Protein AF-A0AAJ2A0W3-F1 (afdb_monomer)

Secondary structure (DSSP, 8-state):
--------TTSSSSSS---GGGEE-SHHHHHHHHHHHHHHT-EEEEEETTEEEEEEEEEEETTTTEEEEPPPS-HHHHHHHTT-S-EEEEE-GGGEEEEEEE---EEEEETTEEEEEEEPPS-EEEEE--SSPPPPPPSSSPPPP-------------

Mean predicted aligned error: 11.39 Å

Foldseek 3Di:
DDDPPDPPPPPPPPPPCLDPVQKDQDLVVLLVVLVVQCVVQFWKWKDFDPGIFIWGWPAGDSPQQKTKIADGPDPVVSVRLQPGQKIWIWTQPPQKTKIFMFGHWDWDQDPNHIITMTGRGSIMGIDRPDPDDDDDADPPDGDDDDDDDPPDDDDDDD

pLDDT: mean 82.22, std 19.06, range [28.47, 97.38]

Sequence (158 aa):
MIAATLPSLDADRTATLIDECYAQRHPLQIALCLRSLLSRGDFLTVEFEGGQIVTQVLDVDSRSARFVFDLGCSDSSNAALARADALTLRSQPSGIQTEFTTGPAVKVLFDGRPAFEAPMPTLLYYVQRRQYYRVETPLVNPFVAHGRDEAAMPSTST

Nearest PDB structures (foldseek):
  5y6h-assembly1_A  TM=9.647E-01  e=2.684E-10  Escherichia coli K-12
  5y6f-assembly1_A  TM=9.163E-01  e=4.469E-10  Escherichia coli K-12
  3kyf-assembly1_A  TM=8.895E-01  e=6.909E-08  Pseudomonas putida KT2440
  2gjg-assembly1_A-2  TM=9.031E-01  e=2.542E-07  Pseudomonas putida KT2440
  5ejl-assembly1_A  TM=8.218E-01  e=1.089E-04  Klebsiella pneumoniae

Structure (mmCIF, N/CA/C/O backbone):
data_AF-A0AAJ2A0W3-F1
#
_entry.id   AF-A0AAJ2A0W3-F1
#
loop_
_atom_site.group_PDB
_atom_site.id
_atom_site.type_symbol
_atom_site.label_atom_id
_atom_site.label_alt_id
_atom_site.label_comp_id
_atom_site.label_asym_id
_atom_site.label_entity_id
_atom_site.label_seq_id
_atom_site.pdbx_PDB_ins_code
_atom_site.Cartn_x
_atom_site.Cartn_y
_atom_site.Cartn_z
_atom_site.occupancy
_atom_site.B_iso_or_equiv
_atom_site.auth_seq_id
_atom_site.auth_comp_id
_atom_site.auth_asym_id
_atom_site.auth_atom_id
_atom_site.pdbx_PDB_model_num
ATOM 1 N N . MET A 1 1 ? 40.212 26.380 5.353 1.00 34.69 1 MET A N 1
ATOM 2 C CA . MET A 1 1 ? 39.123 27.234 4.826 1.00 34.69 1 MET A CA 1
ATOM 3 C C . MET A 1 1 ? 39.205 27.128 3.312 1.00 34.69 1 MET A C 1
ATOM 5 O O . MET A 1 1 ? 40.256 27.459 2.800 1.00 34.69 1 MET A O 1
ATOM 9 N N . ILE A 1 2 ? 38.252 26.602 2.544 1.00 32.66 2 ILE A N 1
ATOM 10 C CA . ILE A 1 2 ? 36.802 26.442 2.719 1.00 32.66 2 ILE A CA 1
ATOM 11 C C . ILE A 1 2 ? 36.421 25.156 1.955 1.00 32.66 2 ILE A C 1
ATOM 13 O O . ILE A 1 2 ? 36.770 25.022 0.786 1.00 32.66 2 ILE A O 1
ATOM 17 N N . ALA A 1 3 ? 35.770 24.198 2.618 1.00 28.47 3 ALA A N 1
ATOM 18 C CA . ALA A 1 3 ? 35.223 23.009 1.968 1.00 28.47 3 ALA A CA 1
ATOM 19 C C . ALA A 1 3 ? 33.943 23.412 1.224 1.00 28.47 3 ALA A C 1
ATOM 21 O O . ALA A 1 3 ? 32.974 23.836 1.853 1.00 28.47 3 ALA A O 1
ATOM 22 N N . ALA A 1 4 ? 33.946 23.323 -0.105 1.00 29.56 4 ALA A N 1
ATOM 23 C CA . ALA A 1 4 ? 32.733 23.459 -0.898 1.00 29.56 4 ALA A CA 1
ATOM 24 C C . ALA A 1 4 ? 31.963 22.136 -0.817 1.00 29.56 4 ALA A C 1
ATOM 26 O O . ALA A 1 4 ? 32.163 21.221 -1.613 1.00 29.56 4 ALA A O 1
ATOM 27 N N . THR A 1 5 ? 31.118 22.027 0.205 1.00 32.50 5 THR A N 1
ATOM 28 C CA . THR A 1 5 ? 30.077 21.006 0.295 1.00 32.50 5 THR A CA 1
ATOM 29 C C . THR A 1 5 ? 29.122 21.216 -0.875 1.00 32.50 5 THR A C 1
ATOM 31 O O . THR A 1 5 ? 28.317 22.146 -0.868 1.00 32.50 5 THR A O 1
ATOM 34 N N . LEU A 1 6 ? 29.234 20.375 -1.903 1.00 34.91 6 LEU A N 1
ATOM 35 C CA . LEU A 1 6 ? 28.192 20.227 -2.913 1.00 34.91 6 LEU A CA 1
ATOM 36 C C . LEU A 1 6 ? 26.913 19.772 -2.191 1.00 34.91 6 LEU A C 1
ATOM 38 O O . LEU A 1 6 ? 26.956 18.745 -1.508 1.00 34.91 6 LEU A O 1
ATOM 42 N N . PRO A 1 7 ? 25.787 20.496 -2.290 1.00 30.17 7 PRO A N 1
ATOM 43 C CA . PRO A 1 7 ? 24.526 19.980 -1.790 1.00 30.17 7 PRO A CA 1
ATOM 44 C C . PRO A 1 7 ? 24.138 18.775 -2.654 1.00 30.17 7 PRO A C 1
ATOM 46 O O . PRO A 1 7 ? 23.988 18.885 -3.870 1.00 30.17 7 PRO A O 1
ATOM 49 N N . SER A 1 8 ? 24.024 17.611 -2.018 1.00 38.12 8 SER A N 1
ATOM 50 C CA . SER A 1 8 ? 23.497 16.379 -2.601 1.00 38.12 8 SER A CA 1
ATOM 51 C C . SER A 1 8 ? 22.107 16.643 -3.194 1.00 38.12 8 SER A C 1
ATOM 53 O O . SER A 1 8 ? 21.145 16.846 -2.454 1.00 38.12 8 SER A O 1
ATOM 55 N N . LEU A 1 9 ? 22.014 16.671 -4.524 1.00 43.38 9 LEU A N 1
ATOM 56 C CA . LEU A 1 9 ? 20.856 17.155 -5.281 1.00 43.38 9 LEU A CA 1
ATOM 57 C C . LEU A 1 9 ? 19.739 16.109 -5.492 1.00 43.38 9 LEU A C 1
ATOM 59 O O . LEU A 1 9 ? 18.859 16.336 -6.319 1.00 43.38 9 LEU A O 1
ATOM 63 N N . ASP A 1 10 ? 19.748 14.983 -4.770 1.00 38.97 10 ASP A N 1
ATOM 64 C CA . ASP A 1 10 ? 18.934 13.813 -5.150 1.00 38.97 10 ASP A CA 1
ATOM 65 C C . ASP A 1 10 ? 17.950 13.300 -4.087 1.00 38.97 10 ASP A C 1
ATOM 67 O O . ASP A 1 10 ? 17.207 12.361 -4.358 1.00 38.97 10 ASP A O 1
ATOM 71 N N . ALA A 1 11 ? 17.866 13.918 -2.905 1.00 40.62 11 ALA A N 1
ATOM 72 C CA . ALA A 1 11 ? 16.939 13.463 -1.858 1.00 40.62 11 ALA A CA 1
ATOM 73 C C . ALA A 1 11 ? 15.652 14.303 -1.727 1.00 40.62 11 ALA A C 1
ATOM 75 O O . ALA A 1 11 ? 14.688 13.838 -1.129 1.00 40.62 11 ALA A O 1
ATOM 76 N N . ASP A 1 12 ? 15.613 15.513 -2.299 1.00 33.97 12 ASP A N 1
ATOM 77 C CA . ASP A 1 12 ? 14.590 16.527 -1.970 1.00 33.97 12 ASP A CA 1
ATOM 78 C C . ASP A 1 12 ? 13.610 16.848 -3.123 1.00 33.97 12 ASP A C 1
ATOM 80 O O . ASP A 1 12 ? 12.780 17.747 -3.033 1.00 33.97 12 ASP A O 1
ATOM 84 N N . ARG A 1 13 ? 13.680 16.124 -4.253 1.00 37.66 13 ARG A N 1
ATOM 85 C CA . ARG A 1 13 ? 12.843 16.394 -5.448 1.00 37.66 13 ARG A CA 1
ATOM 86 C C . ARG A 1 13 ? 11.621 15.492 -5.616 1.00 37.66 13 ARG A C 1
ATOM 88 O O . ARG A 1 13 ? 10.825 15.718 -6.525 1.00 37.66 13 ARG A O 1
ATOM 95 N N . THR A 1 14 ? 11.447 14.472 -4.784 1.00 40.47 14 THR A N 1
ATOM 96 C CA . THR A 1 14 ? 10.448 13.415 -5.021 1.00 40.47 14 THR A CA 1
ATOM 97 C C . THR A 1 14 ? 9.028 13.738 -4.551 1.00 40.47 14 THR A C 1
ATOM 99 O O . THR A 1 14 ? 8.123 12.991 -4.908 1.00 40.47 14 THR A O 1
ATOM 102 N N . ALA A 1 15 ? 8.798 14.830 -3.813 1.00 43.56 15 ALA A N 1
ATOM 103 C CA . ALA A 1 15 ? 7.547 15.003 -3.064 1.00 43.56 15 ALA A CA 1
ATOM 104 C C . ALA A 1 15 ? 6.544 16.065 -3.569 1.00 43.56 15 ALA A C 1
ATOM 106 O O . ALA A 1 15 ? 5.427 16.073 -3.063 1.00 43.56 15 ALA A O 1
ATOM 107 N N . THR A 1 16 ? 6.846 16.940 -4.543 1.00 43.72 16 THR A N 1
ATOM 108 C CA . THR A 1 16 ? 5.993 18.154 -4.700 1.00 43.72 16 THR A CA 1
ATOM 109 C C . THR A 1 16 ? 5.606 18.575 -6.118 1.00 43.72 16 THR A C 1
ATOM 111 O O . THR A 1 16 ? 5.217 19.719 -6.314 1.00 43.72 16 THR A O 1
ATOM 114 N N . LEU A 1 17 ? 5.638 17.690 -7.119 1.00 49.22 17 LEU A N 1
ATOM 115 C CA . LEU A 1 17 ? 5.002 17.964 -8.426 1.00 49.22 17 LEU A CA 1
ATOM 116 C C . LEU A 1 17 ? 4.303 16.715 -8.976 1.00 49.22 17 LEU A C 1
ATOM 118 O O . LEU A 1 17 ? 4.494 16.327 -10.129 1.00 49.22 17 LEU A O 1
ATOM 122 N N . ILE A 1 18 ? 3.511 16.046 -8.139 1.00 58.47 18 ILE A N 1
ATOM 123 C CA . ILE A 1 18 ? 2.504 15.120 -8.658 1.00 58.47 18 ILE A CA 1
ATOM 124 C C . ILE A 1 18 ? 1.379 15.994 -9.216 1.00 58.47 18 ILE A C 1
ATOM 126 O O . ILE A 1 18 ? 0.585 16.552 -8.464 1.00 58.47 18 ILE A O 1
ATOM 130 N N . ASP A 1 19 ? 1.404 16.196 -10.533 1.00 68.38 19 ASP A N 1
ATOM 131 C CA . ASP A 1 19 ? 0.420 16.984 -11.281 1.00 68.38 19 ASP A CA 1
ATOM 132 C C . ASP A 1 19 ? -1.011 16.553 -10.904 1.00 68.38 19 ASP A C 1
ATOM 134 O O . ASP A 1 19 ? -1.293 15.355 -10.776 1.00 68.38 19 ASP A O 1
ATOM 138 N N . GLU A 1 20 ? -1.919 17.519 -10.726 1.00 76.44 20 GLU A N 1
ATOM 139 C CA . GLU A 1 20 ? -3.329 17.259 -10.410 1.00 76.44 20 GLU A CA 1
ATOM 140 C C . GLU A 1 20 ? -3.998 16.324 -11.427 1.00 76.44 20 GLU A C 1
ATOM 142 O O . GLU A 1 20 ? -4.927 15.601 -11.071 1.00 76.44 20 GLU A O 1
ATOM 147 N N . CYS A 1 21 ? -3.494 16.259 -12.662 1.00 81.44 21 CYS A N 1
ATOM 148 C CA . CYS A 1 21 ? -3.981 15.342 -13.691 1.00 81.44 21 CYS A CA 1
ATOM 149 C C . CYS A 1 21 ? -3.856 13.854 -13.306 1.00 81.44 21 CYS A C 1
ATOM 151 O O . CYS A 1 21 ? -4.537 13.012 -13.892 1.00 81.44 21 CYS A O 1
ATOM 153 N N . TYR A 1 22 ? -3.014 13.510 -12.325 1.00 84.31 22 TYR A N 1
ATOM 154 C CA . TYR A 1 22 ? -2.831 12.134 -11.846 1.00 84.31 22 TYR A CA 1
ATOM 155 C C . TYR A 1 22 ? -3.611 11.816 -10.561 1.00 84.31 22 TYR A C 1
ATOM 157 O O . TYR A 1 22 ? -3.558 10.680 -10.077 1.00 84.31 22 TYR A O 1
ATOM 165 N N . ALA A 1 23 ? -4.340 12.793 -10.013 1.00 90.12 23 ALA A N 1
ATOM 166 C CA . ALA A 1 23 ? -5.127 12.651 -8.796 1.00 90.12 23 ALA A CA 1
ATOM 167 C C . ALA A 1 23 ? -6.417 11.849 -9.039 1.00 90.12 23 ALA A C 1
ATOM 169 O O . ALA A 1 23 ? -7.331 12.279 -9.739 1.00 90.12 23 ALA A O 1
ATOM 170 N N . GLN A 1 24 ? -6.532 10.703 -8.380 1.00 91.94 24 GLN A N 1
ATOM 171 C CA . GLN A 1 24 ? -7.732 9.876 -8.338 1.00 91.94 24 GLN A CA 1
ATOM 172 C C . GLN A 1 24 ? -8.532 10.205 -7.080 1.00 91.94 24 GLN A C 1
ATOM 174 O O . GLN A 1 24 ? -8.080 9.968 -5.962 1.00 91.94 24 GLN A O 1
ATOM 179 N N . ARG A 1 25 ? -9.733 10.758 -7.274 1.00 93.00 25 ARG A N 1
ATOM 180 C CA . ARG A 1 25 ? -10.665 11.137 -6.191 1.00 93.00 25 ARG A CA 1
ATOM 181 C C . ARG A 1 25 ? -11.944 10.304 -6.180 1.00 93.00 25 ARG A C 1
ATOM 183 O O . ARG A 1 25 ? -12.685 10.307 -5.203 1.00 93.00 25 ARG A O 1
ATOM 190 N N . HIS A 1 26 ? -12.229 9.601 -7.276 1.00 93.25 26 HIS A N 1
ATOM 191 C CA . HIS A 1 26 ? -13.428 8.782 -7.386 1.00 93.25 26 HIS A CA 1
ATOM 192 C C . HIS A 1 26 ? -13.206 7.426 -6.688 1.00 93.25 26 HIS A C 1
ATOM 194 O O . HIS A 1 26 ? -12.272 6.717 -7.072 1.00 93.25 26 HIS A O 1
ATOM 200 N N . PRO A 1 27 ? -14.062 7.000 -5.737 1.00 91.56 27 PRO A N 1
ATOM 201 C CA . PRO A 1 27 ? -13.843 5.780 -4.951 1.00 91.56 27 PRO A CA 1
ATOM 202 C C . PRO A 1 27 ? -13.644 4.517 -5.795 1.00 91.56 27 PRO A C 1
ATOM 204 O O . PRO A 1 27 ? -12.749 3.723 -5.525 1.00 91.56 27 PRO A O 1
ATOM 207 N N . LEU A 1 28 ? -14.423 4.358 -6.874 1.00 92.31 28 LEU A N 1
ATOM 208 C CA . LEU A 1 28 ? -14.257 3.222 -7.793 1.00 92.31 28 LEU A CA 1
ATOM 209 C C . LEU A 1 28 ? -12.884 3.219 -8.480 1.00 92.31 28 LEU A C 1
ATOM 211 O O . LEU A 1 28 ? -12.284 2.163 -8.644 1.00 92.31 28 LEU A O 1
ATOM 215 N N . GLN A 1 29 ? -12.371 4.392 -8.850 1.00 92.56 29 GLN A N 1
ATOM 216 C CA . GLN A 1 29 ? -11.078 4.518 -9.517 1.00 92.56 29 GLN A CA 1
ATOM 217 C C . GLN A 1 29 ? -9.928 4.253 -8.540 1.00 92.56 29 GLN A C 1
ATOM 219 O O . GLN A 1 29 ? -8.981 3.549 -8.877 1.00 92.56 29 GLN A O 1
ATOM 224 N N . ILE A 1 30 ? -10.055 4.734 -7.301 1.00 94.75 30 ILE A N 1
ATOM 225 C CA . ILE A 1 30 ? -9.132 4.421 -6.204 1.00 94.75 30 ILE A CA 1
ATOM 226 C C . ILE A 1 30 ? -9.103 2.909 -5.950 1.00 94.75 30 ILE A C 1
ATOM 228 O O . ILE A 1 30 ? -8.028 2.312 -5.911 1.00 94.75 30 ILE A O 1
ATOM 232 N N . ALA A 1 31 ? -10.271 2.266 -5.858 1.00 94.69 31 ALA A N 1
ATOM 233 C CA . ALA A 1 31 ? -10.365 0.822 -5.678 1.00 94.69 31 ALA A CA 1
ATOM 234 C C . ALA A 1 31 ? -9.715 0.049 -6.840 1.00 94.69 31 ALA A C 1
ATOM 236 O O . ALA A 1 31 ? -9.029 -0.942 -6.599 1.00 94.69 31 ALA A O 1
ATOM 237 N N . LEU A 1 32 ? -9.868 0.508 -8.088 1.00 93.81 32 LEU A N 1
ATOM 238 C CA . LEU A 1 32 ? -9.191 -0.078 -9.252 1.00 93.81 32 LEU A CA 1
ATOM 239 C C . LEU A 1 32 ? -7.663 0.060 -9.170 1.00 93.81 32 LEU A C 1
ATOM 241 O O . LEU A 1 32 ? -6.949 -0.908 -9.446 1.00 93.81 32 LEU A O 1
ATOM 245 N N . CYS A 1 33 ? -7.147 1.219 -8.753 1.00 93.00 33 CYS A N 1
ATOM 246 C CA . CYS A 1 33 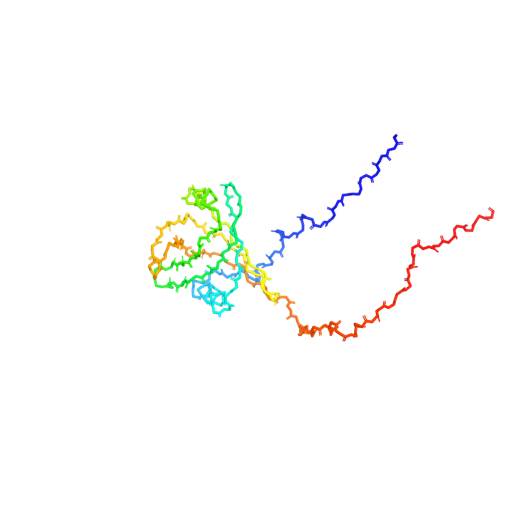? -5.712 1.425 -8.538 1.00 93.00 33 CYS A CA 1
ATOM 247 C C . CYS A 1 33 ? -5.161 0.486 -7.453 1.00 93.00 33 CYS A C 1
ATOM 249 O O . CYS A 1 33 ? -4.156 -0.187 -7.686 1.00 93.00 33 CYS A O 1
ATOM 251 N N . LEU A 1 34 ? -5.842 0.372 -6.307 1.00 94.06 34 LEU A N 1
ATOM 252 C CA . LEU A 1 34 ? -5.443 -0.532 -5.221 1.00 94.06 34 LEU A CA 1
ATOM 253 C C . LEU A 1 34 ? -5.516 -2.006 -5.640 1.00 94.06 34 LEU A C 1
ATOM 255 O O . LEU A 1 34 ? -4.587 -2.770 -5.390 1.00 94.06 34 LEU A O 1
ATOM 259 N N . ARG A 1 35 ? -6.575 -2.407 -6.354 1.00 94.12 35 ARG A N 1
ATOM 260 C CA . ARG A 1 35 ? -6.693 -3.760 -6.922 1.00 94.12 35 ARG A CA 1
ATOM 261 C C . ARG A 1 35 ? -5.590 -4.070 -7.921 1.00 94.12 35 ARG A C 1
ATOM 263 O O . ARG A 1 35 ? -5.154 -5.211 -8.014 1.00 94.12 35 ARG A O 1
ATOM 270 N N . SER A 1 36 ? -5.122 -3.065 -8.652 1.00 92.19 36 SER A N 1
ATOM 271 C CA . SER A 1 36 ? -4.002 -3.232 -9.570 1.00 92.19 36 SER A CA 1
ATOM 272 C C . SER A 1 36 ? -2.708 -3.561 -8.817 1.00 92.19 36 SER A C 1
ATOM 274 O O . SER A 1 36 ? -1.980 -4.445 -9.261 1.00 92.19 36 SER A O 1
ATOM 276 N N . LEU A 1 37 ? -2.454 -2.917 -7.668 1.00 92.31 37 LEU A N 1
ATOM 277 C CA . LEU A 1 37 ? -1.326 -3.251 -6.783 1.00 92.31 37 LEU A CA 1
ATOM 278 C C . LEU A 1 37 ? -1.438 -4.686 -6.250 1.00 92.31 37 LEU A C 1
ATOM 280 O O . LEU A 1 37 ? -0.477 -5.446 -6.346 1.00 92.31 37 LEU A O 1
ATOM 284 N N . LEU A 1 38 ? -2.630 -5.069 -5.776 1.00 94.06 38 LEU A N 1
ATOM 285 C CA . LEU A 1 38 ? -2.932 -6.430 -5.318 1.00 94.06 38 LEU A CA 1
ATOM 286 C C . LEU A 1 38 ? -2.663 -7.470 -6.417 1.00 94.06 38 LEU A C 1
ATOM 288 O O . LEU A 1 38 ? -1.927 -8.426 -6.207 1.00 94.06 38 LEU A O 1
ATOM 292 N N . SER A 1 39 ? -3.219 -7.265 -7.614 1.00 92.62 39 SER A N 1
ATOM 293 C CA . SER A 1 39 ? -3.126 -8.230 -8.720 1.00 92.62 39 SER A CA 1
ATOM 294 C C . SER A 1 39 ? -1.698 -8.473 -9.214 1.00 92.62 39 SER A C 1
ATOM 296 O O . SER A 1 39 ? -1.402 -9.551 -9.724 1.00 92.62 39 SER A O 1
ATOM 298 N N . ARG A 1 40 ? -0.817 -7.476 -9.075 1.00 89.44 40 ARG A N 1
ATOM 299 C CA . ARG A 1 40 ? 0.593 -7.577 -9.464 1.00 89.44 40 ARG A CA 1
ATOM 300 C C . ARG A 1 40 ? 1.495 -8.057 -8.327 1.00 89.44 40 ARG A C 1
ATOM 302 O O . ARG A 1 40 ? 2.639 -8.408 -8.598 1.00 89.44 40 ARG A O 1
ATOM 309 N N . GLY A 1 41 ? 0.998 -8.086 -7.087 1.00 90.19 41 GLY A N 1
ATOM 310 C CA . GLY A 1 41 ? 1.819 -8.357 -5.905 1.00 90.19 41 GLY A CA 1
ATOM 311 C C . GLY A 1 41 ? 2.866 -7.267 -5.673 1.00 90.19 41 GLY A C 1
ATOM 312 O O . GLY A 1 41 ? 4.000 -7.557 -5.295 1.00 90.19 41 GLY A O 1
ATOM 313 N N . ASP A 1 42 ? 2.512 -6.014 -5.966 1.00 91.81 42 ASP A N 1
ATOM 314 C CA . ASP A 1 42 ? 3.444 -4.897 -5.875 1.00 91.81 42 ASP A CA 1
ATOM 315 C C . ASP A 1 42 ? 3.775 -4.570 -4.413 1.00 91.81 42 ASP A C 1
ATOM 317 O O . ASP A 1 42 ? 2.886 -4.443 -3.565 1.00 91.81 42 ASP A O 1
ATOM 321 N N . PHE A 1 43 ? 5.060 -4.356 -4.127 1.00 92.81 43 PHE A N 1
ATOM 322 C CA . PHE A 1 43 ? 5.487 -3.870 -2.819 1.00 92.81 43 PHE A CA 1
ATOM 323 C C . PHE A 1 43 ? 5.085 -2.406 -2.600 1.00 92.81 43 PHE A C 1
ATOM 325 O O . PHE A 1 43 ? 5.164 -1.556 -3.494 1.00 92.81 43 PHE A O 1
ATOM 332 N N . LEU A 1 44 ? 4.691 -2.119 -1.368 1.00 93.62 44 LEU A N 1
ATOM 333 C CA . LEU A 1 44 ? 4.331 -0.813 -0.840 1.00 93.62 44 LEU A CA 1
ATOM 334 C C . LEU A 1 44 ? 5.251 -0.479 0.326 1.00 93.62 44 LEU A C 1
ATOM 336 O O . LEU A 1 44 ? 5.457 -1.306 1.209 1.00 93.62 44 LEU A O 1
ATOM 340 N N . THR A 1 45 ? 5.743 0.749 0.366 1.00 95.50 45 THR A N 1
ATOM 341 C CA . THR A 1 45 ? 6.340 1.331 1.565 1.00 95.50 45 THR A CA 1
ATOM 342 C C . THR A 1 45 ? 5.256 2.089 2.315 1.00 95.50 45 THR A C 1
ATOM 344 O O . THR A 1 45 ? 4.606 2.955 1.732 1.00 95.5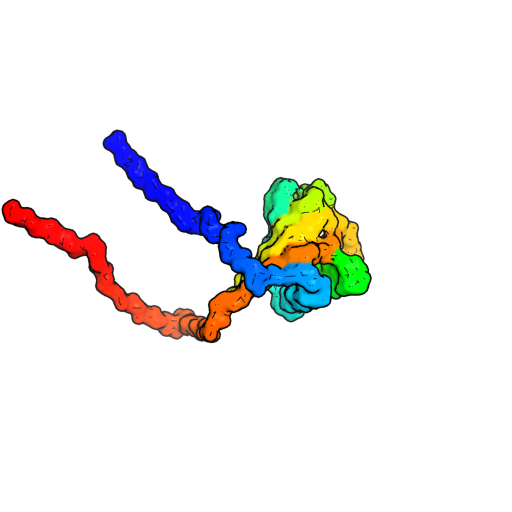0 45 THR A O 1
ATOM 347 N N . VAL A 1 46 ? 5.060 1.772 3.594 1.00 95.88 46 VAL A N 1
ATOM 348 C CA . VAL A 1 46 ? 4.194 2.530 4.506 1.00 95.88 46 VAL A CA 1
ATOM 349 C C . VAL A 1 46 ? 5.079 3.355 5.423 1.00 95.88 46 VAL A C 1
ATOM 351 O O . VAL A 1 46 ? 5.866 2.793 6.180 1.00 95.88 46 VAL A O 1
ATOM 354 N N . GLU A 1 47 ? 4.935 4.669 5.359 1.00 95.69 47 GLU A N 1
ATOM 355 C CA . GLU A 1 47 ? 5.588 5.658 6.212 1.00 95.69 47 GLU A CA 1
ATOM 356 C C . GLU A 1 47 ? 4.602 6.123 7.289 1.00 95.69 47 GLU A C 1
ATOM 358 O O . GLU A 1 47 ? 3.440 6.424 7.000 1.00 95.69 47 GLU A O 1
ATOM 363 N N . PHE A 1 48 ? 5.060 6.177 8.536 1.00 94.12 48 PHE A N 1
ATOM 364 C CA . PHE A 1 48 ? 4.259 6.574 9.691 1.00 94.12 48 PHE A CA 1
ATOM 365 C C . PHE A 1 48 ? 5.134 7.230 10.764 1.00 94.12 48 PHE A C 1
ATOM 367 O O . PHE A 1 48 ? 6.367 7.216 10.691 1.00 94.12 48 PHE A O 1
ATOM 374 N N . GLU A 1 49 ? 4.506 7.802 11.792 1.00 86.19 49 GLU A N 1
ATOM 375 C CA . GLU A 1 49 ? 5.233 8.387 12.918 1.00 86.19 49 GLU A CA 1
ATOM 376 C C . GLU A 1 49 ? 5.978 7.288 13.699 1.00 86.19 49 GLU A C 1
ATOM 378 O O . GLU A 1 49 ? 5.392 6.510 14.450 1.00 86.19 49 GLU A O 1
ATOM 383 N N . GLY A 1 50 ? 7.289 7.182 13.472 1.00 83.88 50 GLY A N 1
ATOM 384 C CA . GLY A 1 50 ? 8.142 6.155 14.079 1.00 83.88 50 GLY A CA 1
ATOM 385 C C . GLY A 1 50 ? 8.885 5.258 13.089 1.00 83.88 50 GLY A C 1
ATOM 386 O O . GLY A 1 50 ? 9.671 4.419 13.529 1.00 83.88 50 GLY A O 1
ATOM 387 N N . GLY A 1 51 ? 8.690 5.432 11.778 1.00 90.94 51 GLY A N 1
ATOM 388 C CA . GLY A 1 51 ? 9.524 4.796 10.758 1.00 90.94 51 GLY A CA 1
ATOM 389 C C . GLY A 1 51 ? 8.765 4.422 9.491 1.00 90.94 51 GLY A C 1
ATOM 390 O O . GLY A 1 51 ? 7.755 5.024 9.140 1.00 90.94 51 GLY A O 1
ATOM 391 N N . GLN A 1 52 ? 9.279 3.408 8.799 1.00 94.50 52 GLN A N 1
ATOM 392 C CA . GLN A 1 52 ? 8.655 2.862 7.602 1.00 94.50 52 GLN A CA 1
ATOM 393 C C . GLN A 1 52 ? 8.743 1.336 7.582 1.00 94.50 52 GLN A C 1
ATOM 395 O O . GLN A 1 52 ? 9.681 0.754 8.135 1.00 94.50 52 GLN A O 1
ATOM 400 N N . ILE A 1 53 ? 7.791 0.693 6.915 1.00 95.00 53 ILE A N 1
ATOM 401 C CA . ILE A 1 53 ? 7.820 -0.744 6.618 1.00 95.00 53 ILE A CA 1
ATOM 402 C C . ILE A 1 53 ? 7.570 -0.985 5.133 1.00 95.00 53 ILE A C 1
ATOM 404 O O . ILE A 1 53 ? 6.956 -0.159 4.464 1.00 95.00 53 ILE A O 1
ATOM 408 N N . VAL A 1 54 ? 8.010 -2.138 4.636 1.00 94.38 54 VAL A N 1
ATOM 409 C CA . VAL A 1 54 ? 7.635 -2.641 3.311 1.00 94.38 54 VAL A CA 1
ATOM 410 C C . VAL A 1 54 ? 6.581 -3.732 3.490 1.00 94.38 54 VAL A C 1
ATOM 412 O O . VAL A 1 54 ? 6.731 -4.586 4.360 1.00 94.38 54 VAL A O 1
ATOM 415 N N . THR A 1 55 ? 5.520 -3.680 2.693 1.00 94.62 55 THR A N 1
ATOM 416 C CA . THR A 1 55 ? 4.348 -4.565 2.752 1.00 94.62 55 THR A CA 1
ATOM 417 C C . THR A 1 55 ? 3.749 -4.774 1.352 1.00 94.62 55 THR A C 1
ATOM 419 O O . THR A 1 55 ? 4.281 -4.268 0.364 1.00 94.62 55 THR A O 1
ATOM 422 N N . GLN A 1 56 ? 2.648 -5.517 1.250 1.00 95.25 56 GLN A N 1
ATOM 423 C CA . GLN A 1 56 ? 1.844 -5.712 0.043 1.00 95.25 56 GLN A CA 1
ATOM 424 C C . GLN A 1 56 ? 0.351 -5.594 0.375 1.00 95.25 56 GLN A C 1
ATOM 426 O O . GLN A 1 56 ? -0.066 -5.886 1.497 1.00 9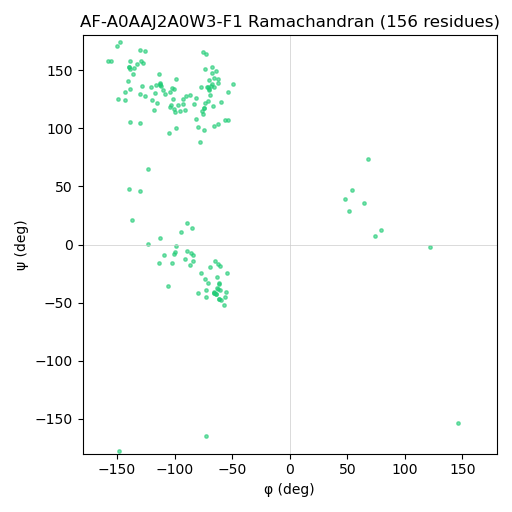5.25 56 GLN A O 1
ATOM 431 N N . VAL A 1 57 ? -0.462 -5.182 -0.605 1.00 95.94 57 VAL A N 1
ATOM 432 C CA . VAL A 1 57 ? -1.929 -5.259 -0.483 1.00 95.94 57 VAL A CA 1
ATOM 433 C C . VAL A 1 57 ? -2.340 -6.726 -0.527 1.00 95.94 57 VAL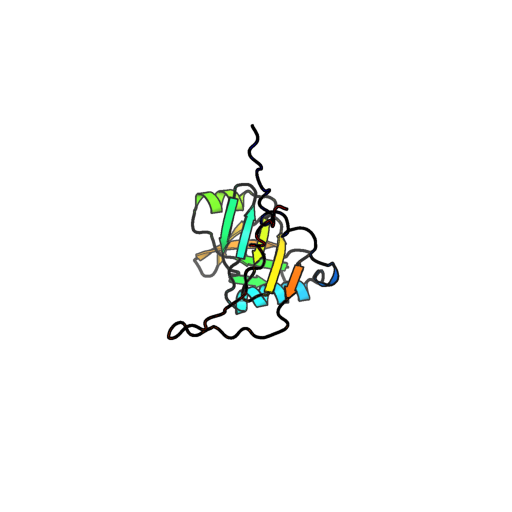 A C 1
ATOM 435 O O . VAL A 1 57 ? -1.890 -7.455 -1.407 1.00 95.94 57 VAL A O 1
ATOM 438 N N . LEU A 1 58 ? -3.211 -7.130 0.392 1.00 96.31 58 LEU A N 1
ATOM 439 C CA . LEU A 1 58 ? -3.762 -8.481 0.489 1.00 96.31 58 LEU A CA 1
ATOM 440 C C . LEU A 1 58 ? -5.216 -8.547 0.010 1.00 96.31 58 LEU A C 1
ATOM 442 O O . LEU A 1 58 ? -5.600 -9.525 -0.623 1.00 96.31 58 LEU A O 1
ATOM 446 N N . ASP A 1 59 ? -6.008 -7.502 0.264 1.00 96.62 59 ASP A N 1
ATOM 447 C CA . ASP A 1 59 ? -7.395 -7.424 -0.202 1.00 96.62 59 ASP A CA 1
ATOM 448 C C . ASP A 1 59 ? -7.890 -5.978 -0.332 1.00 96.62 59 ASP A C 1
ATOM 450 O O . ASP A 1 59 ? -7.352 -5.051 0.279 1.00 96.62 59 ASP A O 1
ATOM 454 N N . VAL A 1 60 ? -8.923 -5.778 -1.152 1.00 96.50 60 VAL A N 1
ATOM 455 C CA . VAL A 1 60 ? -9.540 -4.477 -1.422 1.00 96.50 60 VAL A CA 1
ATOM 456 C C . VAL A 1 60 ? -11.063 -4.617 -1.474 1.00 96.50 60 VAL A C 1
ATOM 458 O O . VAL A 1 60 ? -11.628 -5.044 -2.492 1.00 96.50 60 VAL A O 1
ATOM 461 N N . ASP A 1 61 ? -11.736 -4.150 -0.420 1.00 94.31 61 ASP A N 1
ATOM 462 C CA . ASP A 1 61 ? -13.195 -4.117 -0.320 1.00 94.31 61 ASP A CA 1
ATOM 463 C C . ASP A 1 61 ? -13.744 -2.724 -0.667 1.00 94.31 61 ASP A C 1
ATOM 465 O O . ASP A 1 61 ? -13.789 -1.789 0.138 1.00 94.31 61 ASP A O 1
ATOM 469 N N . SER A 1 62 ? -14.226 -2.591 -1.904 1.00 90.75 62 SER A N 1
ATOM 470 C CA . SER A 1 62 ? -14.860 -1.366 -2.394 1.00 90.75 62 SER A CA 1
ATOM 471 C C . SER A 1 62 ? -16.223 -1.072 -1.760 1.00 90.75 62 SER A C 1
ATOM 473 O O . SER A 1 62 ? -16.690 0.059 -1.856 1.00 90.75 62 SER A O 1
ATOM 475 N N . ARG A 1 63 ? -16.893 -2.063 -1.155 1.00 91.25 63 ARG A N 1
ATOM 476 C CA . ARG A 1 63 ? -18.214 -1.883 -0.535 1.00 91.25 63 ARG A CA 1
ATOM 477 C C . ARG A 1 63 ? -18.091 -1.241 0.842 1.00 91.25 63 ARG A C 1
ATOM 479 O O . ARG A 1 63 ? -18.892 -0.367 1.164 1.00 91.25 63 ARG A O 1
ATOM 486 N N . SER A 1 64 ? -17.108 -1.663 1.635 1.00 92.88 64 SER A N 1
ATOM 487 C CA . SER A 1 64 ? -16.805 -1.063 2.941 1.00 92.88 64 SER A CA 1
ATOM 488 C C . SER A 1 64 ? -15.811 0.103 2.863 1.00 92.88 64 SER A C 1
ATOM 490 O O . SER A 1 64 ? -15.590 0.775 3.869 1.00 92.88 64 SER A O 1
ATOM 492 N N . ALA A 1 65 ? -15.250 0.371 1.675 1.00 93.38 65 ALA A N 1
ATOM 493 C CA . ALA A 1 65 ? -14.186 1.348 1.450 1.00 93.38 65 ALA A CA 1
ATOM 494 C C . ALA A 1 65 ? -12.978 1.091 2.367 1.00 93.38 65 ALA A C 1
ATOM 496 O O . ALA A 1 65 ? -12.449 2.005 3.003 1.00 93.38 65 ALA A O 1
ATOM 497 N N . ARG A 1 66 ? -12.553 -0.174 2.438 1.00 95.94 66 ARG A N 1
ATOM 498 C CA . ARG A 1 66 ? -11.417 -0.653 3.234 1.00 95.94 66 ARG A CA 1
ATOM 499 C C . ARG A 1 66 ? -10.456 -1.445 2.358 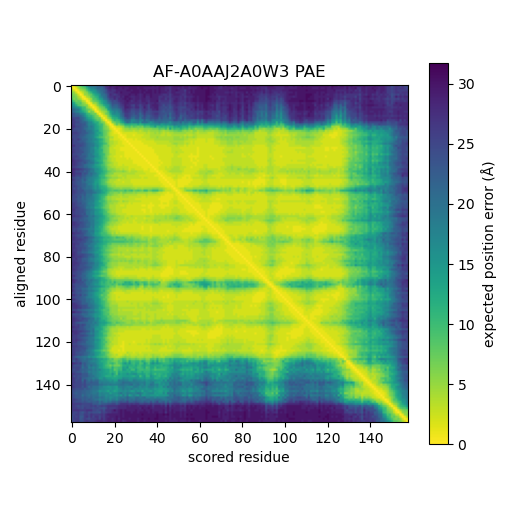1.00 95.94 66 ARG A C 1
ATOM 501 O O . ARG A 1 66 ? -10.828 -1.974 1.310 1.00 95.94 66 ARG A O 1
ATOM 508 N N . PHE A 1 67 ? -9.207 -1.521 2.785 1.00 96.88 67 PHE A N 1
ATOM 509 C CA . PHE A 1 67 ? -8.224 -2.413 2.187 1.00 96.88 67 PHE A CA 1
ATOM 510 C C . PHE A 1 67 ? -7.365 -3.048 3.276 1.00 96.88 67 PHE A C 1
ATOM 512 O O . PHE A 1 67 ? -7.180 -2.471 4.351 1.00 96.88 67 PHE A O 1
ATOM 519 N N . VAL A 1 68 ? -6.851 -4.235 2.974 1.00 97.31 68 VAL A N 1
ATOM 520 C CA . VAL A 1 68 ? -6.019 -5.035 3.870 1.00 97.31 68 VAL A CA 1
ATOM 521 C C . VAL A 1 68 ? -4.608 -5.115 3.299 1.00 97.31 68 VAL A C 1
ATOM 523 O O . VAL A 1 68 ? -4.438 -5.287 2.091 1.00 97.31 68 VAL A O 1
ATOM 526 N N . PHE A 1 69 ? -3.593 -4.994 4.148 1.00 96.81 69 PHE A N 1
ATOM 527 C CA . PHE A 1 69 ? -2.183 -5.124 3.786 1.00 96.81 69 PHE A CA 1
ATOM 528 C C . PHE A 1 69 ? -1.403 -5.914 4.843 1.00 96.81 69 PHE A C 1
ATOM 530 O O . PHE A 1 69 ? -1.833 -6.041 5.990 1.00 96.81 69 PHE A O 1
ATOM 537 N N . ASP A 1 70 ? -0.269 -6.480 4.443 1.00 95.56 70 ASP A N 1
ATOM 538 C CA . ASP A 1 70 ? 0.535 -7.375 5.282 1.00 95.56 70 ASP A CA 1
ATOM 539 C C . ASP A 1 70 ? 1.294 -6.636 6.408 1.00 95.56 70 ASP A C 1
ATOM 541 O O . ASP A 1 70 ? 1.474 -5.412 6.382 1.00 95.56 70 ASP A O 1
ATOM 545 N N . LEU A 1 71 ? 1.772 -7.380 7.406 1.00 93.81 71 LEU A N 1
ATOM 546 C CA . LEU A 1 71 ? 2.659 -6.855 8.444 1.00 93.81 71 LEU A CA 1
ATOM 547 C C . LEU A 1 71 ? 4.069 -6.617 7.895 1.00 93.81 71 LEU A C 1
ATOM 549 O O . LEU A 1 71 ? 4.556 -7.316 7.011 1.00 93.81 71 LEU A O 1
ATOM 553 N N . GLY A 1 72 ? 4.768 -5.650 8.488 1.00 90.94 72 GLY A N 1
ATOM 554 C CA . GLY A 1 72 ? 6.199 -5.488 8.271 1.00 90.94 72 GLY A CA 1
ATOM 555 C C . GLY A 1 72 ? 7.010 -6.542 9.027 1.00 90.94 72 GLY A C 1
ATOM 556 O O . GLY A 1 72 ? 6.531 -7.171 9.972 1.00 90.94 72 GLY A O 1
ATOM 557 N N . CYS A 1 73 ? 8.289 -6.671 8.673 1.00 87.50 73 CYS A N 1
ATOM 558 C CA . CYS A 1 73 ? 9.199 -7.664 9.258 1.00 87.50 73 CYS A CA 1
ATOM 559 C C . CYS A 1 73 ? 9.501 -7.476 10.760 1.00 87.50 73 CYS A C 1
ATOM 561 O O . CYS A 1 73 ? 10.079 -8.370 11.370 1.00 87.50 73 CYS A O 1
ATOM 563 N N . SER A 1 74 ? 9.186 -6.318 11.350 1.00 90.50 74 SER A N 1
ATOM 564 C CA . SER A 1 74 ? 9.531 -5.983 12.737 1.00 90.50 74 SER A CA 1
ATOM 565 C C . SER A 1 74 ? 8.289 -5.709 13.578 1.00 90.50 74 SER A C 1
ATOM 567 O O . SER A 1 74 ? 7.515 -4.795 13.283 1.00 90.50 74 SER A O 1
ATOM 569 N N . ASP A 1 75 ? 8.143 -6.436 14.686 1.00 89.56 75 ASP A N 1
ATOM 570 C CA . ASP A 1 75 ? 7.035 -6.254 15.628 1.00 89.56 75 ASP A CA 1
ATOM 571 C C . ASP A 1 75 ? 7.004 -4.861 16.262 1.00 89.56 75 ASP A C 1
ATOM 573 O O . ASP A 1 75 ? 5.921 -4.316 16.490 1.00 89.56 75 ASP A O 1
ATOM 577 N N . SER A 1 76 ? 8.170 -4.251 16.505 1.00 91.88 76 SER A N 1
ATOM 578 C CA . SER A 1 76 ? 8.248 -2.890 17.048 1.00 91.88 76 SER A CA 1
ATOM 579 C C . SER A 1 76 ? 7.701 -1.861 16.058 1.00 91.88 76 SER A C 1
ATOM 581 O O . SER A 1 76 ? 6.919 -0.991 16.445 1.00 91.88 76 SER A O 1
ATOM 583 N N . SER A 1 77 ? 8.031 -2.010 14.773 1.00 92.31 77 SER A N 1
ATOM 584 C CA . SER A 1 77 ? 7.501 -1.178 13.691 1.00 92.31 77 SER A CA 1
ATOM 585 C C . SER A 1 77 ? 6.001 -1.404 13.511 1.00 92.31 77 SER A C 1
ATOM 587 O O . SER A 1 77 ? 5.254 -0.438 13.407 1.00 92.31 77 SER A O 1
ATOM 589 N N . ASN A 1 78 ? 5.533 -2.654 13.582 1.00 93.44 78 ASN A N 1
ATOM 590 C CA . ASN A 1 78 ? 4.107 -2.982 13.513 1.00 93.44 78 ASN A CA 1
ATOM 591 C C . ASN A 1 78 ? 3.315 -2.377 14.689 1.00 93.44 78 ASN A C 1
ATOM 593 O O . ASN A 1 78 ? 2.178 -1.942 14.521 1.00 93.44 78 ASN A O 1
ATOM 597 N N . ALA A 1 79 ? 3.891 -2.347 15.893 1.00 92.75 79 A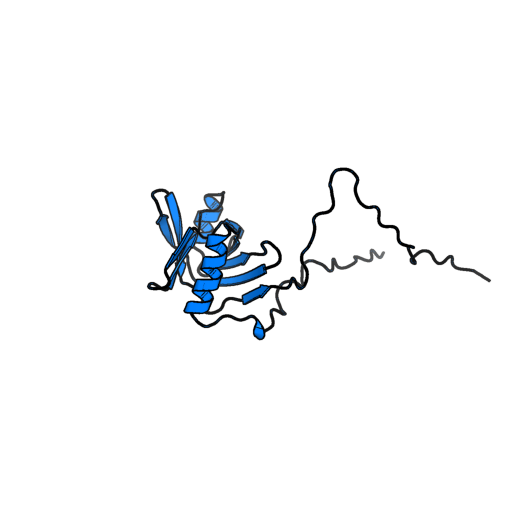LA A N 1
ATOM 598 C CA . ALA A 1 79 ? 3.269 -1.732 17.066 1.00 92.75 79 ALA A CA 1
ATOM 599 C C . ALA A 1 79 ? 3.278 -0.194 17.021 1.00 92.75 79 ALA A C 1
ATOM 601 O O . ALA A 1 79 ? 2.398 0.440 17.602 1.00 92.75 79 ALA A O 1
ATOM 602 N N . ALA A 1 80 ? 4.271 0.416 16.371 1.00 92.94 80 ALA A N 1
ATOM 603 C CA . ALA A 1 80 ? 4.297 1.853 16.118 1.00 92.94 80 ALA A CA 1
ATOM 604 C C . ALA A 1 80 ? 3.285 2.248 15.031 1.00 92.94 80 ALA A C 1
ATOM 606 O O . ALA A 1 80 ? 2.485 3.149 15.261 1.00 92.94 80 ALA A O 1
ATOM 607 N N . LEU A 1 81 ? 3.227 1.499 13.925 1.00 94.00 81 LEU A N 1
ATOM 608 C CA . LEU A 1 81 ? 2.259 1.699 12.844 1.00 94.00 81 LEU A CA 1
ATOM 609 C C . LEU A 1 81 ? 0.816 1.646 13.353 1.00 94.00 81 LEU A C 1
ATOM 611 O O . LEU A 1 81 ? 0.025 2.527 13.042 1.00 94.00 81 LEU A O 1
ATOM 615 N N . ALA A 1 82 ? 0.484 0.661 14.194 1.00 93.19 82 ALA A N 1
ATOM 616 C CA . ALA A 1 82 ? -0.857 0.513 14.770 1.00 93.19 82 ALA A CA 1
ATOM 617 C C . ALA A 1 82 ? -1.298 1.688 15.670 1.00 93.19 82 ALA A C 1
ATOM 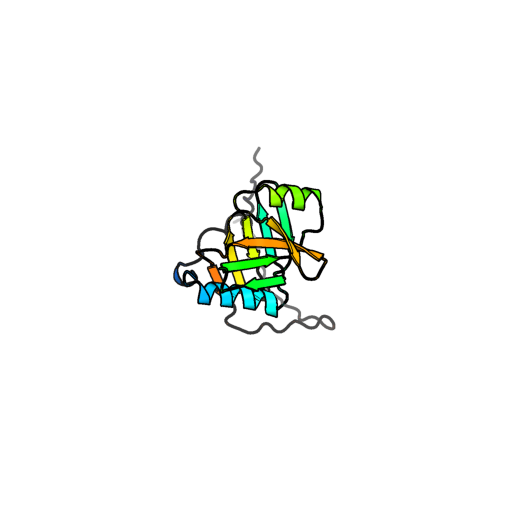619 O O . ALA A 1 82 ? -2.476 1.789 16.001 1.00 93.19 82 ALA A O 1
ATOM 620 N N . ARG A 1 83 ? -0.358 2.529 16.122 1.00 93.75 83 ARG A N 1
ATOM 621 C CA . ARG A 1 83 ? -0.624 3.718 16.949 1.00 93.75 83 ARG A CA 1
ATOM 622 C C . ARG A 1 83 ? -0.606 5.017 16.149 1.00 93.75 83 ARG A C 1
ATOM 624 O O . ARG A 1 83 ? -0.921 6.053 16.721 1.00 93.75 83 ARG A O 1
ATOM 631 N N . ALA A 1 84 ? -0.199 4.977 14.883 1.00 94.06 84 ALA A N 1
ATOM 632 C CA . ALA A 1 84 ? -0.132 6.161 14.048 1.00 94.06 84 ALA A CA 1
ATOM 633 C C . ALA A 1 84 ? -1.531 6.561 13.560 1.00 94.06 84 ALA A C 1
ATOM 635 O O . ALA A 1 84 ? -2.303 5.721 13.094 1.00 94.06 84 ALA A O 1
ATOM 636 N N . ASP A 1 85 ? -1.827 7.858 13.621 1.00 93.38 85 ASP A N 1
ATOM 637 C CA . ASP A 1 85 ? -3.113 8.414 13.183 1.00 93.38 85 ASP A CA 1
ATOM 638 C C . ASP A 1 85 ? -3.224 8.534 11.657 1.00 93.38 85 ASP A C 1
ATOM 640 O O . ASP A 1 85 ? -4.323 8.548 11.099 1.00 93.38 85 ASP A O 1
ATOM 644 N N . ALA A 1 86 ? -2.085 8.626 10.972 1.00 93.81 86 ALA A N 1
ATOM 645 C CA . ALA A 1 86 ? -2.009 8.743 9.526 1.00 93.81 86 ALA A CA 1
ATOM 646 C C . ALA A 1 86 ? -0.854 7.907 8.976 1.00 93.81 86 ALA A C 1
ATOM 648 O O . ALA A 1 86 ? 0.233 7.856 9.555 1.00 93.81 86 ALA A O 1
ATOM 649 N N . LEU A 1 87 ? -1.102 7.278 7.830 1.00 95.94 87 LEU A N 1
ATOM 650 C CA . LEU A 1 87 ? -0.159 6.414 7.134 1.00 95.94 87 LEU A CA 1
ATOM 651 C C . LEU A 1 87 ? -0.003 6.906 5.699 1.00 95.94 87 LEU A C 1
ATOM 653 O O . LEU A 1 87 ? -0.997 7.046 4.984 1.00 95.94 87 LEU A O 1
ATOM 657 N N . THR A 1 88 ? 1.230 7.128 5.256 1.00 96.44 88 THR A N 1
ATOM 658 C CA . THR A 1 88 ? 1.531 7.477 3.863 1.00 96.44 88 THR A CA 1
ATOM 659 C C . THR A 1 88 ? 2.074 6.253 3.149 1.00 96.44 88 THR A C 1
ATOM 661 O O . THR A 1 88 ? 3.084 5.686 3.552 1.00 96.44 88 THR A O 1
ATOM 664 N N . LEU A 1 89 ? 1.393 5.820 2.094 1.00 95.75 89 LEU A N 1
ATOM 665 C CA . LEU A 1 89 ? 1.740 4.635 1.327 1.00 95.75 89 LEU A CA 1
ATOM 666 C C . LEU A 1 89 ? 2.293 5.046 -0.032 1.00 95.75 89 LEU A C 1
ATOM 668 O O . LEU A 1 89 ? 1.672 5.822 -0.760 1.00 95.75 89 LEU A O 1
ATOM 672 N N . ARG A 1 90 ? 3.452 4.490 -0.385 1.00 94.56 90 ARG A N 1
ATOM 673 C CA . ARG A 1 90 ? 4.156 4.739 -1.645 1.00 94.56 90 ARG A CA 1
ATOM 674 C C . ARG A 1 90 ? 4.499 3.415 -2.315 1.00 94.56 90 ARG A C 1
ATOM 676 O O . ARG A 1 90 ? 4.988 2.492 -1.674 1.00 94.56 90 ARG A O 1
ATOM 683 N N . SER A 1 91 ? 4.292 3.322 -3.618 1.00 91.81 91 SER A N 1
ATOM 684 C CA . SER A 1 91 ? 4.674 2.166 -4.431 1.00 91.81 91 SER A CA 1
ATOM 685 C C . SER A 1 91 ? 5.255 2.660 -5.747 1.00 91.81 91 SER A C 1
ATOM 687 O O . SER A 1 91 ? 4.685 3.560 -6.360 1.00 91.81 91 SER A O 1
ATOM 689 N N . GLN A 1 92 ? 6.391 2.106 -6.181 1.00 85.75 92 GLN A N 1
ATOM 690 C CA . GLN A 1 92 ? 6.992 2.414 -7.492 1.00 85.75 92 GLN A CA 1
ATOM 691 C C . GLN A 1 92 ? 7.377 1.169 -8.328 1.00 85.75 92 GLN A C 1
ATOM 693 O O . GLN A 1 92 ? 8.477 1.099 -8.885 1.00 85.75 92 GLN A O 1
ATOM 698 N N . PRO A 1 93 ? 6.502 0.161 -8.446 1.00 76.25 93 PRO A N 1
ATOM 699 C CA . PRO A 1 93 ? 6.739 -1.044 -9.223 1.00 76.25 93 PRO A CA 1
ATOM 700 C C . PRO A 1 93 ? 6.718 -0.713 -10.713 1.00 76.25 93 PRO A C 1
ATOM 702 O O . PRO A 1 93 ? 5.822 -0.033 -11.212 1.00 76.25 93 PRO A O 1
ATOM 705 N N . SER A 1 94 ? 7.704 -1.211 -11.460 1.00 68.56 94 SER A N 1
ATOM 706 C CA . SER A 1 94 ? 7.657 -1.230 -12.930 1.00 68.56 94 SER A CA 1
ATOM 707 C C . SER A 1 94 ? 7.326 0.120 -13.599 1.00 68.56 94 SER A C 1
ATOM 709 O O . SER A 1 94 ? 6.818 0.157 -14.718 1.00 68.56 94 SER A O 1
ATOM 711 N N . GLY A 1 95 ? 7.682 1.245 -12.961 1.00 74.19 95 GLY A N 1
ATOM 712 C CA . GLY A 1 95 ? 7.463 2.606 -13.472 1.00 74.19 95 GLY A CA 1
ATOM 713 C C . GLY A 1 95 ? 6.051 3.170 -13.303 1.00 74.19 95 GLY A C 1
ATOM 714 O O . GLY A 1 95 ? 5.748 4.195 -13.920 1.00 74.19 95 GLY A O 1
ATOM 715 N N . ILE A 1 96 ? 5.217 2.518 -12.492 1.00 83.50 96 ILE A N 1
ATOM 716 C CA . ILE A 1 96 ? 3.947 3.047 -11.998 1.00 83.50 96 ILE A CA 1
ATOM 717 C C . ILE A 1 96 ? 4.201 3.556 -10.581 1.00 83.50 96 ILE A C 1
ATOM 719 O O . ILE A 1 96 ? 4.494 2.767 -9.690 1.00 83.50 96 ILE A O 1
ATOM 723 N N . GLN A 1 97 ? 4.101 4.864 -10.372 1.00 89.00 97 GLN A N 1
ATOM 724 C CA . GLN A 1 97 ? 4.164 5.466 -9.046 1.00 89.00 97 GLN A CA 1
ATOM 725 C C . GLN A 1 97 ? 2.745 5.613 -8.499 1.00 89.00 97 GLN A C 1
ATOM 727 O O . GLN A 1 97 ? 1.909 6.275 -9.110 1.00 89.00 97 GLN A O 1
ATOM 732 N N . THR A 1 98 ? 2.486 4.992 -7.353 1.00 91.69 98 THR A N 1
ATOM 733 C CA . THR A 1 98 ? 1.253 5.158 -6.583 1.00 91.69 98 THR A CA 1
ATOM 734 C C . THR A 1 98 ? 1.586 5.770 -5.233 1.00 91.69 98 THR A C 1
ATOM 736 O O . THR A 1 98 ? 2.488 5.286 -4.553 1.00 91.69 98 THR A O 1
ATOM 739 N N . GLU A 1 99 ? 0.873 6.823 -4.848 1.00 94.12 99 GLU A N 1
ATOM 740 C CA . GLU A 1 99 ? 1.073 7.508 -3.571 1.00 94.12 99 GLU A CA 1
ATOM 741 C C . GLU A 1 99 ? -0.263 7.966 -2.993 1.00 94.12 99 GLU A C 1
ATOM 743 O O . GLU A 1 99 ? -1.081 8.556 -3.699 1.00 94.12 99 GLU A O 1
ATOM 748 N N . PHE A 1 100 ? -0.503 7.675 -1.718 1.00 95.00 100 PHE A N 1
ATOM 749 C CA . PHE A 1 100 ? -1.711 8.099 -1.018 1.00 95.00 100 PHE A CA 1
ATOM 750 C C . PHE A 1 100 ? -1.502 8.118 0.492 1.00 95.00 100 PHE A C 1
ATOM 752 O O . PHE A 1 100 ? -0.655 7.405 1.024 1.00 95.00 100 PHE A O 1
ATOM 759 N N . THR A 1 101 ? -2.329 8.892 1.188 1.00 95.62 101 THR A N 1
ATOM 760 C CA . THR A 1 101 ? -2.383 8.903 2.652 1.00 95.62 101 THR A CA 1
ATOM 761 C C . THR A 1 101 ? -3.718 8.335 3.108 1.00 95.62 101 THR A C 1
ATOM 763 O O . THR A 1 101 ? -4.765 8.654 2.543 1.00 95.62 101 THR A O 1
ATOM 766 N N . THR A 1 102 ? -3.686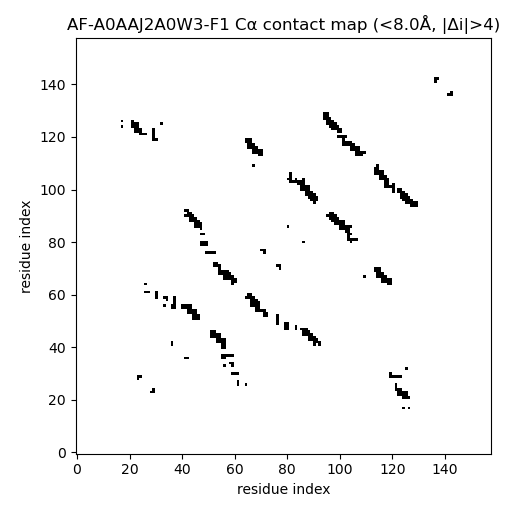 7.491 4.132 1.00 95.06 102 THR A N 1
ATOM 767 C CA . THR A 1 102 ? -4.874 6.947 4.790 1.00 95.06 102 THR A CA 1
ATOM 768 C C . THR A 1 102 ? -4.839 7.211 6.296 1.00 95.06 102 THR A C 1
ATOM 770 O O . THR A 1 102 ? -3.819 7.634 6.840 1.00 95.06 102 THR A O 1
ATOM 773 N N . GLY A 1 103 ? -5.982 7.012 6.950 1.00 94.00 103 GLY A N 1
ATOM 774 C CA . GLY A 1 103 ? -6.119 7.090 8.400 1.00 94.00 103 GLY A CA 1
ATOM 775 C C . GLY A 1 103 ? -5.490 5.892 9.128 1.00 94.00 103 GLY A C 1
ATOM 776 O O . GLY A 1 103 ? -4.733 5.124 8.529 1.00 94.00 103 GLY A O 1
ATOM 777 N N . PRO A 1 104 ? -5.824 5.699 10.414 1.00 94.50 104 PRO A N 1
ATOM 778 C CA . PRO A 1 104 ? -5.194 4.678 11.238 1.00 94.50 104 PRO A CA 1
ATOM 779 C C . PRO A 1 104 ? -5.535 3.271 10.738 1.00 94.50 104 PRO A C 1
ATOM 781 O O . PRO A 1 104 ? -6.662 3.001 10.302 1.00 94.50 104 PRO A O 1
ATOM 784 N N . ALA A 1 105 ? -4.558 2.369 10.838 1.00 95.31 105 ALA A N 1
ATOM 785 C CA . ALA A 1 105 ? -4.736 0.956 10.531 1.00 95.31 105 ALA A CA 1
ATOM 786 C C . ALA A 1 105 ? -4.959 0.131 11.800 1.00 95.31 105 ALA A C 1
ATOM 788 O O . ALA A 1 105 ? -4.323 0.351 12.832 1.00 95.31 105 ALA A O 1
ATOM 789 N N . VAL A 1 106 ? -5.830 -0.869 11.703 1.00 94.94 106 VAL A N 1
ATOM 790 C CA . VAL A 1 106 ? -6.158 -1.779 12.804 1.00 94.94 106 VAL A CA 1
ATOM 791 C C . VAL A 1 106 ? -5.645 -3.174 12.469 1.00 94.94 106 VAL A C 1
ATOM 793 O O . VAL A 1 106 ? -5.757 -3.623 11.331 1.00 94.94 106 VAL A O 1
ATOM 796 N N . LYS A 1 107 ? -5.069 -3.875 13.452 1.00 95.06 107 LYS A N 1
ATOM 797 C CA . LYS A 1 107 ? -4.666 -5.276 13.270 1.00 95.06 107 LYS A CA 1
ATOM 798 C C . LYS A 1 107 ? -5.901 -6.167 13.149 1.00 95.06 107 LYS A C 1
ATOM 800 O O . LYS A 1 107 ? -6.762 -6.148 14.027 1.00 95.06 107 LYS A O 1
ATOM 805 N N . VAL A 1 108 ? -5.940 -6.981 12.103 1.00 95.69 108 VAL A N 1
ATOM 806 C CA . VAL A 1 108 ? -7.001 -7.952 11.813 1.00 95.69 108 VAL A CA 1
ATOM 807 C C . VAL A 1 108 ? -6.396 -9.327 11.526 1.00 95.69 108 VAL A C 1
ATOM 809 O O . VAL A 1 108 ? -5.186 -9.463 11.343 1.00 95.69 108 VAL A O 1
ATOM 812 N N . LEU A 1 109 ? -7.236 -10.361 11.500 1.00 95.38 109 LEU A N 1
ATOM 813 C CA . LEU A 1 109 ? -6.869 -11.674 10.973 1.00 95.38 109 LEU A CA 1
ATOM 814 C C . LEU A 1 109 ? -7.439 -11.806 9.561 1.00 95.38 109 LEU A C 1
ATOM 816 O O . LEU A 1 109 ? -8.656 -11.811 9.391 1.00 95.38 109 LEU A O 1
ATOM 820 N N . PHE A 1 110 ? -6.561 -11.935 8.573 1.00 94.25 110 PHE A N 1
ATOM 821 C CA . PHE A 1 110 ? -6.902 -12.167 7.174 1.00 94.25 110 PHE A CA 1
ATOM 822 C C . PHE A 1 110 ? -6.374 -13.544 6.761 1.00 94.25 110 PHE A C 1
ATOM 824 O O . PHE A 1 110 ? -5.192 -13.831 6.945 1.00 94.25 110 PHE A O 1
ATOM 831 N N . ASP A 1 111 ? -7.252 -14.436 6.295 1.00 92.50 111 ASP A N 1
ATOM 832 C CA . ASP A 1 111 ? -6.922 -15.836 5.969 1.00 92.50 111 ASP A CA 1
ATOM 833 C C . ASP A 1 111 ? -6.114 -16.570 7.062 1.00 92.50 111 ASP A C 1
ATOM 835 O O . ASP A 1 111 ? -5.187 -17.341 6.806 1.00 92.50 111 ASP A O 1
ATOM 839 N N . GLY A 1 112 ? -6.459 -16.309 8.328 1.00 92.06 112 GLY A N 1
ATOM 840 C CA . GLY A 1 112 ? -5.801 -16.913 9.492 1.00 92.06 112 GLY A CA 1
ATOM 841 C C . GLY A 1 112 ? -4.402 -16.364 9.797 1.00 92.06 112 GLY A C 1
ATOM 842 O O . GLY A 1 112 ? -3.729 -16.892 10.683 1.00 92.06 112 GLY A O 1
ATOM 843 N N . ARG A 1 113 ? -3.962 -15.310 9.102 1.00 92.88 113 ARG A N 1
ATOM 844 C CA . ARG A 1 113 ? -2.692 -14.613 9.334 1.00 92.88 113 ARG A CA 1
ATOM 845 C C . ARG A 1 113 ? -2.946 -13.193 9.841 1.00 92.88 113 ARG A C 1
ATOM 847 O O . ARG A 1 113 ? -3.958 -12.592 9.481 1.00 92.88 113 ARG A O 1
ATOM 854 N N . PRO A 1 114 ? -2.074 -12.644 10.703 1.00 93.81 114 PRO A N 1
ATOM 855 C CA . PRO A 1 114 ? -2.187 -11.247 11.094 1.00 93.81 114 PRO A CA 1
ATOM 856 C C . PRO A 1 114 ? -2.004 -10.355 9.860 1.00 93.81 114 PRO A C 1
ATOM 858 O O . PRO A 1 114 ? -1.143 -10.627 9.031 1.00 93.81 114 PRO A O 1
ATOM 861 N N . ALA A 1 115 ? -2.808 -9.303 9.765 1.00 96.81 115 ALA A N 1
ATOM 862 C CA . ALA A 1 115 ? -2.747 -8.276 8.731 1.00 96.81 115 ALA A CA 1
ATOM 863 C C . ALA A 1 115 ? -3.180 -6.922 9.319 1.00 96.81 115 ALA A C 1
ATOM 865 O O . ALA A 1 115 ? -3.620 -6.839 10.471 1.00 96.81 115 ALA A O 1
ATOM 866 N N . PHE A 1 116 ? -3.075 -5.859 8.532 1.00 97.00 116 PHE A N 1
ATOM 867 C CA . PHE A 1 116 ? -3.612 -4.543 8.855 1.00 97.00 116 PHE A CA 1
ATOM 868 C C . PHE A 1 116 ? -4.768 -4.190 7.927 1.00 97.00 116 PHE A C 1
ATOM 870 O O . PHE A 1 116 ? -4.666 -4.370 6.720 1.00 97.00 116 PHE A O 1
ATOM 877 N N . GLU A 1 117 ? -5.843 -3.638 8.482 1.00 97.38 117 GLU A N 1
ATOM 878 C CA . GLU A 1 117 ? -6.949 -3.053 7.727 1.00 97.38 117 GLU A CA 1
ATOM 879 C C . GLU A 1 117 ? -6.949 -1.530 7.894 1.00 97.38 117 GLU A C 1
ATOM 881 O O . GLU A 1 117 ? -6.857 -1.021 9.013 1.00 97.38 117 GLU A O 1
ATOM 886 N N . ALA A 1 118 ? -7.081 -0.800 6.787 1.00 96.94 118 ALA A N 1
ATOM 887 C CA . ALA A 1 118 ? -7.142 0.659 6.761 1.00 96.94 118 ALA A CA 1
ATOM 888 C C . ALA A 1 118 ? -8.298 1.164 5.875 1.00 96.94 118 ALA A C 1
ATOM 890 O O . ALA A 1 118 ? -8.760 0.453 4.976 1.00 96.94 118 ALA A O 1
ATOM 891 N N . PRO A 1 119 ? -8.812 2.389 6.117 1.00 96.56 119 PRO A N 1
ATOM 892 C CA . PRO A 1 119 ? -9.781 3.015 5.218 1.00 96.56 119 PRO A CA 1
ATOM 893 C C . PRO A 1 119 ? -9.167 3.275 3.843 1.00 96.56 119 PRO A C 1
ATOM 895 O O . PRO A 1 119 ? -7.976 3.541 3.722 1.00 96.56 119 PRO A O 1
ATOM 898 N N . MET A 1 120 ? -9.972 3.239 2.786 1.00 95.38 120 MET A N 1
ATOM 899 C CA . MET A 1 120 ? -9.527 3.729 1.485 1.00 95.38 120 MET A CA 1
ATOM 900 C C . MET A 1 120 ? -9.207 5.226 1.569 1.00 95.38 120 MET A C 1
ATOM 902 O O . MET A 1 120 ? -9.927 5.974 2.241 1.00 95.38 120 MET A O 1
ATOM 906 N N . PRO A 1 121 ? -8.155 5.686 0.874 1.00 95.06 121 PRO A N 1
ATOM 907 C CA . PRO A 1 121 ? -7.861 7.106 0.794 1.00 95.06 121 PRO A CA 1
ATOM 908 C C . PRO A 1 121 ? -8.952 7.829 -0.006 1.00 95.06 121 PRO A C 1
ATOM 910 O O . PRO A 1 121 ? -9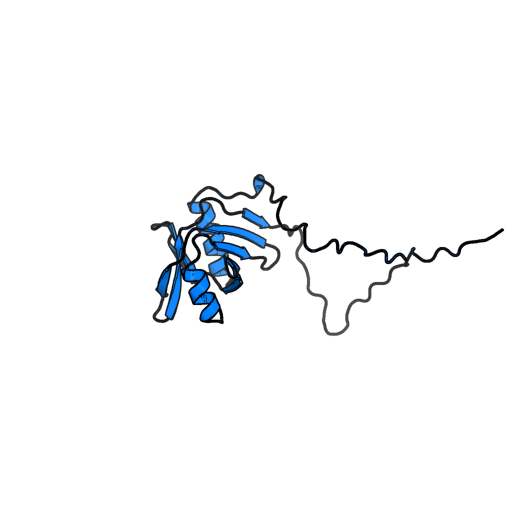.565 7.262 -0.910 1.00 95.06 121 PRO A O 1
ATOM 913 N N . THR A 1 122 ? -9.163 9.111 0.281 1.00 92.81 122 THR A N 1
ATOM 914 C CA . THR A 1 122 ? -10.039 9.979 -0.529 1.00 92.81 122 THR A CA 1
ATOM 915 C C . THR A 1 122 ? -9.323 10.565 -1.747 1.00 92.81 122 THR A C 1
ATOM 917 O O . THR A 1 122 ? -9.962 11.086 -2.662 1.00 92.81 122 THR A O 1
ATOM 920 N N . LEU A 1 123 ? -7.993 10.481 -1.757 1.00 93.12 123 LEU A N 1
ATOM 921 C CA . LEU A 1 123 ? -7.117 10.972 -2.806 1.00 93.12 123 LEU A CA 1
ATOM 922 C C . LEU A 1 123 ? -5.947 10.003 -2.976 1.00 93.12 123 LEU A C 1
ATOM 924 O O . LEU A 1 123 ? -5.219 9.726 -2.024 1.00 93.12 123 LEU A O 1
ATOM 928 N N . LEU A 1 124 ? -5.764 9.515 -4.198 1.00 93.75 124 LEU A N 1
ATOM 929 C CA . LEU A 1 124 ? -4.650 8.657 -4.579 1.00 93.75 124 LEU A CA 1
ATOM 930 C C . LEU A 1 124 ? -4.006 9.207 -5.842 1.00 93.75 124 LEU A C 1
ATOM 932 O O . LEU A 1 124 ? -4.687 9.444 -6.832 1.00 93.75 124 LEU A O 1
ATOM 936 N N . TYR A 1 125 ? -2.694 9.378 -5.839 1.00 92.38 125 TYR A N 1
ATOM 937 C CA . TYR A 1 125 ? -1.946 9.742 -7.033 1.00 92.38 125 TYR A CA 1
ATOM 938 C C . TYR A 1 125 ? -1.492 8.484 -7.759 1.00 92.38 125 TYR A C 1
ATOM 940 O O . TYR A 1 125 ? -0.889 7.601 -7.151 1.00 92.38 125 TYR A O 1
ATOM 948 N N . TYR A 1 126 ? -1.786 8.405 -9.056 1.00 89.69 126 TYR A N 1
ATOM 949 C CA . TYR A 1 126 ? -1.427 7.267 -9.900 1.00 89.69 126 TYR A CA 1
ATOM 950 C C . TYR A 1 126 ? -0.735 7.753 -11.172 1.00 89.69 126 TYR A C 1
ATOM 952 O O . TYR A 1 126 ? -1.378 8.278 -12.081 1.00 89.69 126 TYR A O 1
ATOM 960 N N . VAL A 1 127 ? 0.585 7.585 -11.240 1.00 87.88 127 VAL A N 1
ATOM 961 C CA . VAL A 1 127 ? 1.416 8.099 -12.332 1.00 87.88 127 VAL A CA 1
ATOM 962 C C . VAL A 1 127 ? 2.095 6.950 -13.067 1.00 87.88 127 VAL A C 1
ATOM 964 O O . VAL A 1 127 ? 2.983 6.288 -12.533 1.00 87.88 127 VAL A O 1
ATOM 967 N N . GLN A 1 128 ? 1.751 6.761 -14.338 1.00 81.19 128 GLN A N 1
ATOM 968 C CA . GLN A 1 128 ? 2.443 5.832 -15.230 1.00 81.19 128 GLN A CA 1
ATOM 969 C C . GLN A 1 128 ? 3.329 6.623 -16.200 1.00 81.19 128 GLN A C 1
ATOM 971 O O . GLN A 1 128 ? 2.867 7.115 -17.224 1.00 81.19 128 GLN A O 1
ATOM 976 N N . ARG A 1 129 ? 4.624 6.765 -15.884 1.00 73.38 129 ARG A N 1
ATOM 977 C CA . ARG A 1 129 ? 5.547 7.621 -16.669 1.00 73.38 129 ARG A CA 1
ATOM 978 C C . ARG A 1 129 ? 6.187 6.922 -17.872 1.00 73.38 129 ARG A C 1
ATOM 980 O O . ARG A 1 129 ? 6.911 7.556 -18.636 1.00 73.38 129 ARG A O 1
ATOM 987 N N . ARG A 1 130 ? 5.995 5.609 -18.035 1.00 70.31 130 ARG A N 1
ATOM 988 C CA . ARG A 1 130 ? 6.671 4.843 -19.094 1.00 70.31 130 ARG A CA 1
ATOM 989 C C . ARG A 1 130 ? 5.947 4.999 -20.432 1.00 70.31 130 ARG A C 1
ATOM 991 O O . ARG A 1 130 ? 4.889 4.417 -20.629 1.00 70.31 130 ARG A O 1
ATOM 998 N N . GLN A 1 131 ? 6.567 5.748 -21.345 1.00 66.12 131 GLN A N 1
ATOM 999 C CA . GLN A 1 131 ? 6.125 5.909 -22.740 1.00 66.12 131 GLN A CA 1
ATOM 1000 C C . GLN A 1 131 ? 6.667 4.816 -23.679 1.00 66.12 131 GLN A C 1
ATOM 1002 O O . GLN A 1 131 ? 6.130 4.619 -24.763 1.00 66.12 131 GLN A O 1
ATOM 1007 N N . TYR A 1 132 ? 7.711 4.090 -23.259 1.00 75.56 132 TYR A N 1
ATOM 1008 C CA . TYR A 1 132 ? 8.360 3.033 -24.038 1.00 75.56 132 TYR A CA 1
ATOM 1009 C C . TYR A 1 132 ? 8.650 1.811 -23.161 1.00 75.56 132 TYR A C 1
ATOM 1011 O O . TYR A 1 132 ? 8.949 1.945 -21.967 1.00 75.56 132 TYR A O 1
ATOM 1019 N N . TYR A 1 133 ? 8.580 0.619 -23.757 1.00 67.81 133 TYR A N 1
ATOM 1020 C CA . TYR A 1 133 ? 8.996 -0.624 -23.110 1.00 67.81 133 TYR A CA 1
ATOM 1021 C C . TYR A 1 133 ? 10.514 -0.620 -22.891 1.00 67.81 133 TYR A C 1
ATOM 1023 O O . TYR A 1 133 ? 11.273 -0.207 -23.768 1.00 67.81 133 TYR A O 1
ATOM 1031 N N . ARG A 1 134 ? 10.963 -1.077 -21.717 1.00 74.69 134 ARG A N 1
ATOM 1032 C CA . ARG A 1 134 ? 12.389 -1.274 -21.433 1.00 74.69 134 ARG A CA 1
ATOM 1033 C C . ARG A 1 134 ? 12.729 -2.736 -21.664 1.00 74.69 134 ARG A C 1
ATOM 1035 O O . ARG A 1 134 ? 12.165 -3.599 -21.002 1.00 74.69 134 ARG A O 1
ATOM 1042 N N . VAL A 1 135 ? 13.652 -2.982 -22.584 1.00 80.31 135 VAL A N 1
ATOM 1043 C CA . VAL A 1 135 ? 14.269 -4.296 -22.766 1.00 80.31 135 VAL A CA 1
ATOM 1044 C C . VAL A 1 135 ? 15.450 -4.383 -21.804 1.00 80.31 135 VAL A C 1
ATOM 1046 O O . VAL A 1 135 ? 16.271 -3.464 -21.762 1.00 80.31 135 VAL A O 1
ATOM 1049 N N . GLU A 1 136 ? 15.521 -5.449 -21.009 1.00 79.31 136 GLU A N 1
ATOM 1050 C CA . GLU A 1 136 ? 16.684 -5.696 -20.156 1.00 79.31 136 GLU A CA 1
ATOM 1051 C C . GLU A 1 136 ? 17.915 -5.979 -21.017 1.00 79.31 136 GLU A C 1
ATOM 1053 O O . GLU A 1 136 ? 17.858 -6.726 -21.997 1.00 79.31 136 GLU A O 1
ATOM 1058 N N . THR A 1 137 ? 19.044 -5.369 -20.665 1.00 84.06 137 THR A N 1
ATOM 1059 C CA . THR A 1 137 ? 20.307 -5.665 -21.336 1.00 84.06 137 THR A CA 1
ATOM 1060 C C . THR A 1 137 ? 20.785 -7.053 -20.917 1.00 84.06 137 THR A C 1
ATOM 1062 O O . THR A 1 137 ? 20.770 -7.343 -19.717 1.00 84.06 137 THR A O 1
ATOM 1065 N N . PRO A 1 138 ? 21.252 -7.896 -21.852 1.00 84.12 138 PRO A N 1
ATOM 1066 C CA . PRO A 1 138 ? 21.803 -9.198 -21.514 1.00 84.12 138 PRO A CA 1
ATOM 1067 C C . PRO A 1 138 ? 22.912 -9.080 -20.465 1.00 84.12 138 PRO A C 1
ATOM 1069 O O . PRO A 1 138 ? 23.829 -8.271 -20.606 1.00 84.12 138 PRO A O 1
ATOM 1072 N N . LEU A 1 139 ? 22.834 -9.911 -19.422 1.00 82.62 139 LEU A N 1
ATOM 1073 C CA . LEU A 1 139 ? 23.895 -10.027 -18.415 1.00 82.62 139 LEU A CA 1
ATOM 1074 C C . LEU A 1 139 ? 25.133 -10.732 -18.988 1.00 82.62 139 LEU A C 1
ATOM 1076 O O . LEU A 1 139 ? 26.264 -10.417 -18.625 1.00 82.62 139 LEU A O 1
ATOM 1080 N N . VAL A 1 140 ? 24.919 -11.681 -19.904 1.00 82.88 140 VAL A N 1
ATOM 1081 C CA . VAL A 1 140 ? 25.982 -12.368 -20.641 1.00 82.88 140 VAL A CA 1
ATOM 1082 C C . VAL A 1 140 ? 26.234 -11.585 -21.928 1.00 82.88 140 VAL A C 1
ATOM 1084 O O . VAL A 1 140 ? 25.351 -11.513 -22.778 1.00 82.88 140 VAL A O 1
ATOM 1087 N N . ASN A 1 141 ? 27.438 -11.018 -22.057 1.00 80.38 141 ASN A N 1
ATOM 1088 C CA . ASN A 1 141 ? 27.854 -10.085 -23.114 1.00 80.38 141 ASN A CA 1
ATOM 1089 C C . ASN A 1 141 ? 27.151 -8.706 -23.048 1.00 80.38 141 ASN A C 1
ATOM 1091 O O . ASN A 1 141 ? 26.270 -8.419 -23.863 1.00 80.38 141 ASN A O 1
ATOM 1095 N N . PRO A 1 142 ? 27.522 -7.851 -22.074 1.00 83.56 142 PRO A N 1
ATOM 1096 C CA . PRO A 1 142 ? 26.883 -6.556 -21.877 1.00 83.56 142 PRO A CA 1
ATOM 1097 C C . PRO A 1 142 ? 27.174 -5.596 -23.035 1.00 83.56 142 PRO A C 1
ATOM 1099 O O . PRO A 1 142 ? 28.261 -5.592 -23.616 1.00 83.56 142 PRO A O 1
ATOM 1102 N N . PHE A 1 143 ? 26.213 -4.726 -23.338 1.00 84.19 143 PHE A N 1
ATOM 1103 C CA . PHE A 1 143 ? 26.438 -3.626 -24.270 1.00 84.19 143 PHE A CA 1
ATOM 1104 C C . PHE A 1 143 ? 27.408 -2.606 -23.664 1.00 84.19 143 PHE A C 1
ATOM 1106 O O . PHE A 1 143 ? 27.273 -2.225 -22.501 1.00 84.19 143 PHE A O 1
ATOM 1113 N N . VAL A 1 144 ? 28.363 -2.135 -24.464 1.00 87.62 144 VAL A N 1
ATOM 1114 C CA . VAL A 1 144 ? 29.324 -1.106 -24.055 1.00 87.62 144 VAL A CA 1
ATOM 1115 C C . VAL A 1 144 ? 28.889 0.236 -24.638 1.00 87.62 144 VAL A C 1
ATOM 1117 O O . VAL A 1 144 ? 28.701 0.360 -25.847 1.00 87.62 144 VAL A O 1
ATOM 1120 N N . ALA A 1 145 ? 28.729 1.242 -23.779 1.00 85.38 145 ALA A N 1
ATOM 1121 C CA . ALA A 1 145 ? 28.489 2.622 -24.185 1.00 85.38 145 ALA A CA 1
ATOM 1122 C C . ALA A 1 145 ? 29.778 3.437 -24.018 1.00 85.38 145 ALA A C 1
ATOM 1124 O O . ALA A 1 145 ? 30.413 3.391 -22.966 1.00 85.38 145 ALA A O 1
ATOM 1125 N N . HIS A 1 146 ? 30.153 4.197 -25.046 1.00 87.12 146 HIS A N 1
ATOM 1126 C CA . HIS A 1 146 ? 31.287 5.120 -25.009 1.00 87.12 146 HIS A CA 1
ATOM 1127 C C . HIS A 1 146 ? 30.786 6.555 -25.196 1.00 87.12 146 HIS A C 1
ATOM 1129 O O . HIS A 1 146 ? 29.940 6.810 -26.052 1.00 87.12 146 HIS A O 1
ATOM 1135 N N . GLY A 1 147 ? 31.324 7.492 -24.416 1.00 88.44 147 GLY A N 1
ATOM 1136 C CA . GLY A 1 147 ? 31.049 8.924 -24.522 1.00 88.44 147 GLY A CA 1
ATOM 1137 C C . GLY A 1 147 ? 32.335 9.725 -24.342 1.00 88.44 147 GLY A C 1
ATOM 1138 O O . GLY A 1 147 ? 33.263 9.266 -23.676 1.00 88.44 147 GLY A O 1
ATOM 1139 N N . ARG A 1 148 ? 32.414 10.904 -24.968 1.00 81.81 148 ARG A N 1
ATOM 1140 C CA . ARG A 1 148 ? 33.513 11.848 -24.742 1.00 81.81 148 ARG A CA 1
ATOM 1141 C C . ARG A 1 148 ? 33.184 12.657 -23.491 1.00 81.81 148 ARG A C 1
ATOM 1143 O O . ARG A 1 148 ? 32.153 13.319 -23.457 1.00 81.81 148 ARG A O 1
ATOM 1150 N N . ASP A 1 149 ? 34.046 12.586 -22.488 1.00 73.81 149 ASP A N 1
ATOM 1151 C CA . ASP A 1 149 ? 33.962 13.451 -21.316 1.00 73.81 149 ASP A CA 1
ATOM 1152 C C . ASP A 1 149 ? 34.464 14.853 -21.703 1.00 73.81 149 ASP A C 1
ATOM 1154 O O . ASP A 1 149 ? 35.630 15.027 -22.060 1.00 73.81 149 ASP A O 1
ATOM 1158 N N . GLU A 1 150 ? 33.573 15.845 -21.721 1.00 64.50 150 GLU A N 1
ATOM 1159 C CA . GLU A 1 150 ? 33.891 17.238 -22.073 1.00 64.50 150 GLU A CA 1
ATOM 1160 C C . GLU A 1 150 ? 34.313 18.067 -20.840 1.00 64.50 150 GLU A C 1
ATOM 1162 O O . GLU A 1 150 ? 34.305 19.294 -20.876 1.00 64.50 150 GLU A O 1
ATOM 1167 N N . ALA A 1 151 ? 34.709 17.422 -19.734 1.00 60.03 151 ALA A N 1
ATOM 1168 C CA . ALA A 1 151 ? 35.188 18.095 -18.521 1.00 60.03 151 ALA A CA 1
ATOM 1169 C C . ALA A 1 151 ? 36.721 18.265 -18.427 1.00 60.03 151 ALA A C 1
ATOM 1171 O O . ALA A 1 151 ? 37.231 18.672 -17.384 1.00 60.03 151 ALA A O 1
ATOM 1172 N N . ALA A 1 152 ? 37.479 18.007 -19.498 1.00 56.19 152 ALA A N 1
ATOM 1173 C CA . ALA A 1 152 ? 38.931 18.210 -19.527 1.00 56.19 152 ALA A CA 1
ATOM 1174 C C . ALA A 1 152 ? 39.353 19.161 -20.661 1.00 56.19 152 ALA A C 1
ATOM 1176 O O . ALA A 1 152 ? 40.045 18.773 -21.599 1.00 56.19 152 ALA A O 1
ATOM 1177 N N . MET A 1 153 ? 38.936 20.426 -20.581 1.00 54.31 153 MET A N 1
ATOM 1178 C CA . MET A 1 153 ? 39.588 21.502 -21.337 1.00 54.31 153 MET A CA 1
ATOM 1179 C C . MET A 1 153 ? 40.936 21.823 -20.664 1.00 54.31 153 MET A C 1
ATOM 1181 O O . MET A 1 153 ? 40.933 22.248 -19.507 1.00 54.31 153 MET A O 1
ATOM 1185 N N . PRO A 1 154 ? 42.097 21.652 -21.327 1.00 57.59 154 PRO A N 1
ATOM 1186 C CA . PRO A 1 154 ? 43.356 22.154 -20.796 1.00 57.59 154 PRO A CA 1
ATOM 1187 C C . PRO A 1 154 ? 43.370 23.685 -20.893 1.00 57.59 154 PRO A C 1
ATOM 1189 O O . PRO A 1 154 ? 43.225 24.258 -21.975 1.00 57.59 154 PRO A O 1
ATOM 1192 N N . SER A 1 155 ? 43.565 24.356 -19.757 1.00 54.09 155 SER A N 1
ATOM 1193 C CA . SER A 1 155 ? 43.867 25.785 -19.705 1.00 54.09 155 SER A CA 1
ATOM 1194 C C . SER A 1 155 ? 45.111 26.067 -20.549 1.00 54.09 155 SER A C 1
ATOM 1196 O O . SER A 1 155 ? 46.225 25.715 -20.160 1.00 54.09 155 SER A O 1
ATOM 1198 N N . THR A 1 156 ? 44.933 26.697 -21.708 1.00 51.44 156 THR A N 1
ATOM 1199 C CA . THR A 1 156 ? 46.050 27.265 -22.462 1.00 51.44 156 THR A CA 1
ATOM 1200 C C . THR A 1 156 ? 46.391 28.603 -21.813 1.00 51.44 156 THR A C 1
ATOM 1202 O O . THR A 1 156 ? 45.679 29.585 -22.008 1.00 51.44 156 THR A O 1
ATOM 1205 N N . SER A 1 157 ? 47.441 28.633 -20.992 1.00 46.56 157 SER A N 1
ATOM 1206 C CA . SER A 1 157 ? 48.086 29.879 -20.575 1.00 46.56 157 SER A CA 1
ATOM 1207 C C . SER A 1 157 ? 48.894 30.429 -21.751 1.00 46.56 157 SER A C 1
ATOM 1209 O O . SER A 1 157 ? 49.773 29.732 -22.262 1.00 46.56 157 SER A O 1
ATOM 1211 N N . THR A 1 158 ? 48.586 31.653 -22.176 1.00 48.84 158 THR A N 1
ATOM 1212 C CA . THR A 1 158 ? 49.519 32.533 -22.897 1.00 48.84 158 THR A CA 1
ATOM 1213 C C . THR A 1 158 ? 50.102 33.516 -21.898 1.00 48.84 158 THR A C 1
ATOM 1215 O O . THR A 1 158 ? 49.319 33.970 -21.032 1.00 48.84 158 THR A O 1
#

Solvent-accessible surface area (backbone atoms only — not comparable to full-atom values): 9656 Å² total; per-residue (Å²): 139,78,86,82,78,74,77,80,85,79,82,83,75,85,82,82,78,82,54,73,93,34,57,34,63,51,68,71,58,42,44,51,56,54,45,49,37,38,76,68,66,36,60,30,39,41,37,37,72,87,50,71,38,60,30,36,52,74,48,72,42,76,88,79,43,32,35,30,28,50,63,40,99,41,70,69,58,46,58,34,47,55,70,20,69,47,34,39,38,38,28,65,56,97,53,36,39,38,40,36,52,30,49,48,35,43,84,42,75,53,98,90,36,75,25,32,38,29,51,56,52,70,46,34,36,55,43,73,76,68,89,66,88,82,79,82,77,53,85,76,79,62,87,85,86,86,80,85,81,84,85,74,78,78,84,80,84,129

Radius of gyration: 21.59 Å; Cα contacts (8 Å, |Δi|>4): 252; chains: 1; bounding box: 68×49×42 Å